Protein AF-K3VWW4-F1 (afdb_monomer_lite)

Sequence (123 aa):
MRMDSTAKCSVEESLPKSCSGKNPFRTSFVSERLKIEICVEGSYDTVPWTKSRDKQEHSERMWLAWTYDDSENVEDEESVGGSVRKPNGRDNYVLKCERESRRGWFELPSNVNGFNAGPLLDK

pLDDT: mean 79.85, std 17.04, range [35.44, 96.88]

Structure (mmCIF, N/CA/C/O backbone):
data_AF-K3VWW4-F1
#
_entry.id   AF-K3VWW4-F1
#
loop_
_atom_site.group_PDB
_atom_site.id
_atom_site.type_symbol
_atom_site.label_atom_id
_atom_site.label_alt_id
_atom_site.label_comp_id
_atom_site.label_asym_id
_atom_site.label_entity_id
_atom_site.label_seq_id
_atom_site.pdbx_PDB_ins_code
_atom_site.Cartn_x
_atom_site.Cartn_y
_atom_site.Cartn_z
_atom_site.occupancy
_atom_site.B_iso_or_equiv
_atom_site.auth_seq_id
_atom_site.auth_comp_id
_atom_site.auth_asym_id
_atom_site.auth_atom_id
_atom_site.pdbx_PDB_model_num
ATOM 1 N N . MET A 1 1 ? -19.858 7.439 11.206 1.00 69.81 1 MET A N 1
ATOM 2 C CA . MET A 1 1 ? -18.546 6.772 11.116 1.00 69.81 1 MET A CA 1
ATOM 3 C C . MET A 1 1 ? -17.646 7.702 10.332 1.00 69.81 1 MET A C 1
ATOM 5 O O . MET A 1 1 ? -18.062 8.165 9.279 1.00 69.81 1 MET A O 1
ATOM 9 N N . ARG A 1 2 ? -16.497 8.063 10.894 1.00 76.50 2 ARG A N 1
ATOM 10 C CA . ARG A 1 2 ? -15.511 8.940 10.266 1.00 76.50 2 ARG A CA 1
ATOM 11 C C . ARG A 1 2 ? -14.371 8.092 9.709 1.00 76.50 2 ARG A C 1
ATOM 13 O O . ARG A 1 2 ? -14.068 7.033 10.265 1.00 76.50 2 ARG A O 1
ATOM 20 N N . MET A 1 3 ? -13.772 8.573 8.628 1.00 82.19 3 MET A N 1
ATOM 21 C CA . MET A 1 3 ? -12.639 7.950 7.961 1.00 82.19 3 MET A CA 1
ATOM 22 C C . MET A 1 3 ? -11.560 9.004 7.745 1.00 82.19 3 MET A C 1
ATOM 24 O O . MET A 1 3 ? -11.867 10.128 7.359 1.00 82.19 3 MET A O 1
ATOM 28 N N . ASP A 1 4 ? -10.322 8.632 8.025 1.00 85.69 4 ASP A N 1
ATOM 29 C CA . ASP A 1 4 ? -9.134 9.444 7.800 1.00 85.69 4 ASP A CA 1
ATOM 30 C C . ASP A 1 4 ? -8.060 8.539 7.202 1.00 85.69 4 ASP A C 1
ATOM 32 O O . ASP A 1 4 ? -7.986 7.360 7.550 1.00 85.69 4 ASP A O 1
ATOM 36 N N . SER A 1 5 ? -7.286 9.044 6.254 1.00 85.69 5 SER A N 1
ATOM 37 C CA . SER A 1 5 ? -6.304 8.246 5.534 1.00 85.69 5 SER A CA 1
ATOM 38 C C . SER A 1 5 ? -5.124 9.113 5.150 1.00 85.69 5 SER A C 1
ATOM 40 O O . SER A 1 5 ? -5.291 10.152 4.517 1.00 85.69 5 SER A O 1
ATOM 42 N N . THR A 1 6 ? -3.927 8.630 5.449 1.00 90.44 6 THR A N 1
ATOM 43 C CA . THR A 1 6 ? -2.677 9.258 5.022 1.00 90.44 6 THR A CA 1
ATOM 44 C C . THR A 1 6 ? -1.859 8.262 4.220 1.00 90.44 6 THR A C 1
ATOM 46 O O . THR A 1 6 ? -1.901 7.062 4.485 1.00 90.44 6 THR A O 1
ATOM 49 N N . ALA A 1 7 ? -1.151 8.751 3.206 1.00 91.56 7 ALA A N 1
ATOM 50 C CA . ALA A 1 7 ? -0.239 7.953 2.404 1.00 91.56 7 ALA A CA 1
ATOM 51 C C . ALA A 1 7 ? 1.109 8.666 2.320 1.00 91.56 7 ALA A C 1
ATOM 53 O O . ALA A 1 7 ? 1.167 9.888 2.162 1.00 91.56 7 ALA A O 1
ATOM 54 N N . LYS A 1 8 ? 2.188 7.899 2.432 1.00 94.62 8 LYS A N 1
ATOM 55 C CA . LYS A 1 8 ? 3.564 8.359 2.250 1.00 94.62 8 LYS A CA 1
ATOM 56 C C . LYS A 1 8 ? 4.200 7.492 1.184 1.00 94.62 8 LYS A C 1
ATOM 58 O O . LYS A 1 8 ? 4.122 6.271 1.277 1.00 94.62 8 LYS A O 1
ATOM 63 N N . CYS A 1 9 ? 4.818 8.119 0.193 1.00 93.62 9 CYS A N 1
ATOM 64 C CA . CYS A 1 9 ? 5.498 7.409 -0.876 1.00 93.62 9 CYS A CA 1
ATOM 65 C C . CYS A 1 9 ? 6.966 7.823 -0.951 1.00 93.62 9 CYS A C 1
ATOM 67 O O . CYS A 1 9 ? 7.295 8.995 -0.759 1.00 93.62 9 CYS A O 1
ATOM 69 N N . SER A 1 10 ? 7.830 6.861 -1.250 1.00 92.69 10 SER A N 1
ATOM 70 C CA . SER A 1 10 ? 9.263 7.042 -1.457 1.00 92.69 10 SER A CA 1
ATOM 71 C C . SER A 1 10 ? 9.721 6.238 -2.666 1.00 92.69 10 SER A C 1
ATOM 73 O O . SER A 1 10 ? 9.133 5.210 -3.007 1.00 92.69 10 SER A O 1
ATOM 75 N N . VAL A 1 11 ? 10.771 6.717 -3.325 1.00 92.00 11 VAL A N 1
ATOM 76 C CA . VAL A 1 11 ? 11.452 5.942 -4.364 1.00 92.00 11 VAL A CA 1
ATOM 77 C C . VAL A 1 11 ? 12.327 4.893 -3.677 1.00 92.00 11 VAL A C 1
ATOM 79 O O . VAL A 1 11 ? 13.000 5.204 -2.697 1.00 92.00 11 VAL A O 1
ATOM 82 N N . GLU A 1 12 ? 12.285 3.664 -4.174 1.00 89.56 12 GLU A N 1
ATOM 83 C CA . GLU A 1 12 ? 13.076 2.522 -3.710 1.00 89.56 12 GLU A CA 1
ATOM 84 C C . GLU A 1 12 ? 13.958 1.998 -4.846 1.00 89.56 12 GLU A C 1
ATOM 86 O O . GLU A 1 12 ? 13.668 2.201 -6.027 1.00 89.56 12 GLU A O 1
ATOM 91 N N . GLU A 1 13 ? 15.018 1.275 -4.490 1.00 87.44 13 GLU A N 1
ATOM 92 C CA . GLU A 1 13 ? 15.957 0.716 -5.470 1.00 87.44 13 GLU A CA 1
ATOM 93 C C . GLU A 1 13 ? 15.362 -0.451 -6.266 1.00 87.44 13 GLU A C 1
ATOM 95 O O . GLU A 1 13 ? 15.735 -0.679 -7.415 1.00 87.44 13 GLU A O 1
ATOM 100 N N . SER A 1 14 ? 14.464 -1.236 -5.662 1.00 89.69 14 SER A N 1
ATOM 101 C CA . SER A 1 14 ? 13.960 -2.456 -6.295 1.00 89.69 14 SER A CA 1
ATOM 102 C C . SER A 1 14 ? 12.577 -2.881 -5.811 1.00 89.69 14 SER A C 1
ATOM 104 O O . SER A 1 14 ? 12.143 -2.581 -4.698 1.00 89.69 14 SER A O 1
ATOM 106 N N . LEU A 1 15 ? 11.879 -3.614 -6.682 1.00 92.12 15 LEU A N 1
ATOM 107 C CA . LEU A 1 15 ? 10.609 -4.251 -6.366 1.00 92.12 15 LEU A CA 1
ATOM 108 C C . LEU A 1 15 ? 10.869 -5.501 -5.507 1.00 92.12 15 LEU A C 1
ATOM 110 O O . LEU A 1 15 ? 11.765 -6.289 -5.829 1.00 92.12 15 LEU A O 1
ATOM 114 N N . PRO A 1 16 ? 10.073 -5.759 -4.457 1.00 92.31 16 PRO A N 1
ATOM 115 C CA . PRO A 1 16 ? 10.213 -6.979 -3.678 1.00 92.31 16 PRO A CA 1
ATOM 116 C C . PRO A 1 16 ? 9.976 -8.236 -4.535 1.00 92.31 16 PRO A C 1
ATOM 118 O O . PRO A 1 16 ? 9.008 -8.353 -5.300 1.00 92.31 16 PRO A O 1
ATOM 121 N N . LYS A 1 17 ? 10.858 -9.232 -4.356 1.00 90.44 17 LYS A N 1
ATOM 122 C CA . LYS A 1 17 ? 10.795 -10.527 -5.062 1.00 90.44 17 LYS A CA 1
ATOM 123 C C . LYS A 1 17 ? 9.451 -11.234 -4.864 1.00 90.44 17 LYS A C 1
ATOM 125 O O . LYS A 1 17 ? 8.939 -11.848 -5.792 1.00 90.44 17 LYS A O 1
ATOM 130 N N . SER A 1 18 ? 8.860 -11.087 -3.682 1.00 90.56 18 SER A N 1
ATOM 131 C CA . SER A 1 18 ? 7.555 -11.623 -3.296 1.00 90.56 18 SER A CA 1
ATOM 132 C C . SER A 1 18 ? 6.786 -10.586 -2.484 1.00 90.56 18 SER A C 1
ATOM 134 O O . SER A 1 18 ? 7.388 -9.873 -1.687 1.00 90.56 18 SER A O 1
ATOM 136 N N . CYS A 1 19 ? 5.468 -10.530 -2.657 1.00 92.44 19 CYS A N 1
ATOM 137 C CA . CYS A 1 19 ? 4.601 -9.668 -1.858 1.00 92.44 19 CYS A CA 1
ATOM 138 C C . CYS A 1 19 ? 4.196 -10.414 -0.585 1.00 92.44 19 CYS A C 1
ATOM 140 O O . CYS A 1 19 ? 3.708 -11.539 -0.674 1.00 92.44 19 CYS A O 1
ATOM 142 N N . SER A 1 20 ? 4.408 -9.823 0.586 1.00 93.31 20 SER A N 1
ATOM 143 C CA . SER A 1 20 ? 4.037 -10.442 1.863 1.00 93.31 20 SER A CA 1
ATOM 144 C C . SER A 1 20 ? 2.515 -10.515 2.039 1.00 93.31 20 SER A C 1
ATOM 146 O O . SER A 1 20 ? 1.787 -9.621 1.615 1.00 93.31 20 SER A O 1
ATOM 148 N N . GLY A 1 21 ? 2.017 -11.542 2.727 1.00 92.12 21 GLY A N 1
ATOM 149 C CA . GLY A 1 21 ? 0.597 -11.681 3.066 1.00 92.12 21 GLY A CA 1
ATOM 150 C C . GLY A 1 21 ? 0.014 -13.037 2.681 1.00 92.12 21 GLY A C 1
ATOM 151 O O . GLY A 1 21 ? 0.698 -13.874 2.098 1.00 92.12 21 GLY A O 1
ATOM 152 N N . LYS A 1 22 ? -1.251 -13.266 3.052 1.00 93.50 22 LYS A N 1
ATOM 153 C CA . LYS A 1 22 ? -1.950 -14.532 2.783 1.00 93.50 22 LYS A CA 1
ATOM 154 C C . LYS A 1 22 ? -2.332 -14.655 1.307 1.00 93.50 22 LYS A C 1
ATOM 156 O O . LYS A 1 22 ? -2.035 -15.672 0.696 1.00 93.50 22 LYS A O 1
ATOM 161 N N . ASN A 1 23 ? -2.963 -13.613 0.762 1.00 94.00 23 ASN A N 1
ATOM 162 C CA . ASN A 1 23 ? -3.367 -13.509 -0.641 1.00 94.00 23 ASN A CA 1
ATOM 163 C C . ASN A 1 23 ? -2.959 -12.128 -1.177 1.00 94.00 23 ASN A C 1
ATOM 165 O O . ASN A 1 23 ? -3.818 -11.272 -1.400 1.00 94.00 23 ASN A O 1
ATOM 169 N N . PRO A 1 24 ? -1.656 -11.851 -1.315 1.00 95.19 24 PRO A N 1
ATOM 170 C CA . PRO A 1 24 ? -1.202 -10.546 -1.772 1.00 95.19 24 PRO A CA 1
ATOM 171 C C . PRO A 1 24 ? -1.698 -10.266 -3.194 1.00 95.19 24 PRO A C 1
ATOM 173 O O . PRO A 1 24 ? -1.846 -11.183 -4.007 1.00 95.19 24 PRO A O 1
ATOM 176 N N . PHE A 1 25 ? -1.927 -8.995 -3.521 1.00 94.44 25 PHE A N 1
ATOM 177 C CA . PHE A 1 25 ? -2.272 -8.606 -4.886 1.00 94.44 25 PHE A CA 1
ATOM 178 C C . PHE A 1 25 ? -0.992 -8.315 -5.667 1.00 94.44 25 PHE A C 1
ATOM 180 O O . PHE A 1 25 ? -0.270 -7.362 -5.374 1.00 94.44 25 PHE A O 1
ATOM 187 N N . ARG A 1 26 ? -0.705 -9.147 -6.668 1.00 95.25 26 ARG A N 1
ATOM 188 C CA . ARG A 1 26 ? 0.431 -8.977 -7.575 1.00 95.25 26 ARG A CA 1
ATOM 189 C C . ARG A 1 26 ? -0.066 -9.055 -9.008 1.00 95.25 26 ARG A C 1
ATOM 191 O O . ARG A 1 26 ? -0.707 -10.031 -9.381 1.00 95.25 26 ARG A O 1
ATOM 198 N N . THR A 1 27 ? 0.235 -8.036 -9.799 1.00 95.44 27 THR A N 1
ATOM 199 C CA . THR A 1 27 ? -0.136 -7.987 -11.216 1.00 95.44 27 THR A CA 1
ATOM 200 C C . THR A 1 27 ? 0.912 -7.220 -12.002 1.00 95.44 27 THR A C 1
ATOM 202 O O . THR A 1 27 ? 1.693 -6.456 -11.433 1.00 95.44 27 THR A O 1
ATOM 205 N N . SER A 1 28 ? 0.915 -7.399 -13.314 1.00 94.75 28 SER A N 1
ATOM 206 C CA . SER A 1 28 ? 1.688 -6.571 -14.224 1.00 94.75 28 SER A CA 1
ATOM 207 C C . SER A 1 28 ? 0.831 -6.123 -15.397 1.00 94.75 28 SER A C 1
ATOM 209 O O . SER A 1 28 ? -0.099 -6.812 -15.816 1.00 94.75 28 SER A O 1
ATOM 211 N N . PHE A 1 29 ? 1.155 -4.947 -15.911 1.00 92.88 29 PHE A N 1
ATOM 212 C CA . PHE A 1 29 ? 0.602 -4.404 -17.139 1.00 92.88 29 PHE A CA 1
ATOM 213 C C . PHE A 1 29 ? 1.765 -4.156 -18.084 1.00 92.88 29 PHE A C 1
ATOM 215 O O . PHE A 1 29 ? 2.776 -3.583 -17.680 1.00 92.88 29 PHE A O 1
ATOM 222 N N . VAL A 1 30 ? 1.632 -4.610 -19.323 1.00 90.69 30 VAL A N 1
ATOM 223 C CA . VAL A 1 30 ? 2.638 -4.400 -20.361 1.00 90.69 30 VAL A CA 1
ATOM 224 C C . VAL A 1 30 ? 1.955 -3.702 -21.525 1.00 90.69 30 VAL A C 1
ATOM 226 O O . VAL A 1 30 ? 0.940 -4.173 -22.032 1.00 90.69 30 VAL A O 1
ATOM 229 N N . SER A 1 31 ? 2.510 -2.560 -21.895 1.00 85.50 31 SER A N 1
ATOM 230 C CA . SER A 1 31 ? 2.253 -1.809 -23.118 1.00 85.50 31 SER A CA 1
ATOM 231 C C . SER A 1 31 ? 3.520 -1.849 -23.979 1.00 85.50 31 SER A C 1
ATOM 233 O O . SER A 1 31 ? 4.567 -2.284 -23.502 1.00 85.50 31 SER A O 1
ATOM 235 N N . GLU A 1 32 ? 3.443 -1.371 -25.220 1.00 83.31 32 GLU A N 1
ATOM 236 C CA . GLU A 1 32 ? 4.531 -1.399 -26.210 1.00 83.31 32 GLU A CA 1
ATOM 237 C C . GLU A 1 32 ? 5.877 -0.893 -25.668 1.00 83.31 32 GLU A C 1
ATOM 239 O O . GLU A 1 32 ? 6.910 -1.452 -26.010 1.00 83.31 32 GLU A O 1
ATOM 244 N N . ARG A 1 33 ? 5.873 0.121 -24.789 1.00 82.06 33 ARG A N 1
ATOM 245 C CA . ARG A 1 33 ? 7.098 0.724 -24.221 1.00 82.06 33 ARG A CA 1
ATOM 246 C C . ARG A 1 33 ? 7.129 0.810 -22.707 1.00 82.06 33 ARG A C 1
ATOM 248 O O . ARG A 1 33 ? 8.033 1.415 -22.141 1.00 82.06 33 ARG A O 1
ATOM 255 N N . LEU A 1 34 ? 6.110 0.281 -22.041 1.00 84.25 34 LEU A N 1
ATOM 256 C CA . LEU A 1 34 ? 5.940 0.463 -20.608 1.00 84.25 34 LEU A CA 1
ATOM 257 C C . LEU A 1 34 ? 5.479 -0.832 -19.966 1.00 84.25 34 LEU A C 1
ATOM 259 O O . LEU A 1 34 ? 4.376 -1.317 -20.220 1.00 84.25 34 LEU A O 1
ATOM 263 N N . LYS A 1 35 ? 6.299 -1.336 -19.056 1.00 91.31 35 LYS A N 1
ATOM 264 C CA . LYS A 1 35 ? 5.929 -2.377 -18.113 1.00 91.31 35 LYS A CA 1
ATOM 265 C C . LYS A 1 35 ? 5.715 -1.745 -16.744 1.00 91.31 35 LYS A C 1
ATOM 267 O O . LYS A 1 35 ? 6.596 -1.074 -16.215 1.00 91.31 35 LYS A O 1
ATOM 272 N N . ILE A 1 36 ? 4.543 -1.984 -16.166 1.00 92.69 36 ILE A N 1
ATOM 273 C CA . ILE A 1 36 ? 4.234 -1.647 -14.779 1.00 92.69 36 ILE A CA 1
ATOM 274 C C . ILE A 1 36 ? 4.077 -2.947 -14.006 1.00 92.69 36 ILE A C 1
ATOM 276 O O . ILE A 1 36 ? 3.265 -3.796 -14.372 1.00 92.69 36 ILE A O 1
ATOM 280 N N . GLU A 1 37 ? 4.815 -3.096 -12.915 1.00 95.69 37 GLU A N 1
ATOM 281 C CA . GLU A 1 37 ? 4.641 -4.197 -11.971 1.00 95.69 37 GLU A CA 1
ATOM 282 C C . GLU A 1 37 ? 4.095 -3.665 -10.654 1.00 95.69 37 GLU A C 1
ATOM 284 O O . GLU A 1 37 ? 4.606 -2.695 -10.097 1.00 95.69 37 GLU A O 1
ATOM 289 N N . ILE A 1 38 ? 3.045 -4.309 -10.155 1.00 95.69 38 ILE A N 1
ATOM 290 C CA . ILE A 1 38 ? 2.352 -3.919 -8.933 1.00 95.69 38 ILE A CA 1
ATOM 291 C C . ILE A 1 38 ? 2.495 -5.039 -7.913 1.00 95.69 38 ILE A C 1
ATOM 293 O O . ILE A 1 38 ? 2.246 -6.210 -8.212 1.00 95.69 38 ILE A O 1
ATOM 297 N N . CYS A 1 39 ? 2.855 -4.663 -6.693 1.00 96.25 39 CYS A N 1
ATOM 298 C CA . CYS A 1 39 ? 2.922 -5.553 -5.548 1.00 96.25 39 CYS A CA 1
ATOM 299 C C . CYS A 1 39 ? 2.227 -4.897 -4.358 1.00 96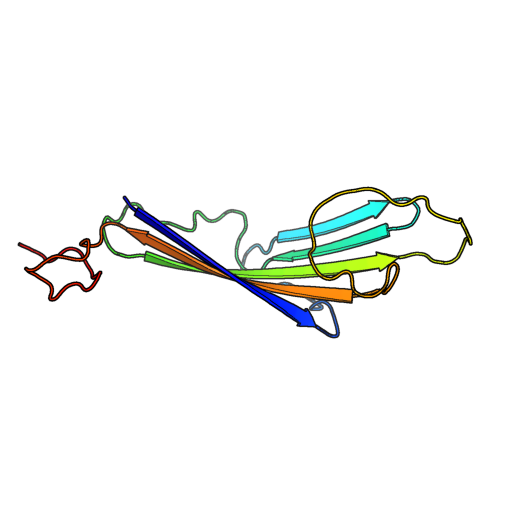.25 39 CYS A C 1
ATOM 301 O O . CYS A 1 39 ? 2.663 -3.845 -3.907 1.00 96.25 39 CYS A O 1
ATOM 303 N N . VAL A 1 40 ? 1.164 -5.502 -3.840 1.00 95.62 40 VAL A N 1
ATOM 304 C CA . VAL A 1 40 ? 0.443 -5.023 -2.655 1.00 95.62 40 VAL A CA 1
ATOM 305 C C . VAL A 1 40 ? 0.452 -6.123 -1.608 1.00 95.62 40 VAL A C 1
ATOM 307 O O . VAL A 1 40 ? 0.053 -7.262 -1.874 1.00 95.62 40 VAL A O 1
ATOM 310 N N . GLU A 1 41 ? 0.939 -5.780 -0.422 1.00 95.50 41 GLU A N 1
ATOM 311 C CA . GLU A 1 41 ? 0.962 -6.690 0.717 1.00 95.50 41 GLU A CA 1
ATOM 312 C C . GLU A 1 41 ? -0.444 -6.938 1.276 1.00 95.50 41 GLU A C 1
ATOM 314 O O . GLU A 1 41 ? -1.341 -6.105 1.161 1.00 95.50 41 GLU A O 1
ATOM 319 N N . GLY A 1 42 ? -0.625 -8.088 1.924 1.00 92.31 42 GLY A N 1
ATOM 320 C CA . GLY A 1 42 ? -1.851 -8.429 2.640 1.00 92.31 42 GLY A CA 1
ATOM 321 C C . GLY A 1 42 ? -2.685 -9.499 1.944 1.00 92.31 42 GLY A C 1
ATOM 322 O O . GLY A 1 42 ? -2.177 -10.551 1.554 1.00 92.31 42 GLY A O 1
ATOM 323 N N . SER A 1 43 ? -3.997 -9.287 1.902 1.00 92.19 43 SER A N 1
ATOM 324 C CA . SER A 1 43 ? -4.955 -10.275 1.409 1.00 92.19 43 SER A CA 1
ATOM 325 C C . SER A 1 43 ? -6.080 -9.565 0.658 1.00 92.19 43 SER A C 1
ATOM 327 O O . SER A 1 43 ? -6.933 -8.940 1.289 1.00 92.19 43 SER A O 1
ATOM 329 N N . TYR A 1 44 ? -6.083 -9.639 -0.676 1.00 88.44 44 TYR A N 1
ATOM 330 C CA . TYR A 1 44 ? -7.044 -8.912 -1.526 1.00 88.44 44 TYR A CA 1
ATOM 331 C C . TYR A 1 44 ? -8.500 -9.368 -1.345 1.00 88.44 44 TYR A C 1
ATOM 333 O O . TYR A 1 44 ? -9.427 -8.676 -1.754 1.00 88.44 44 TYR A O 1
ATOM 341 N N . ASP A 1 45 ? -8.705 -10.540 -0.748 1.00 92.19 45 ASP A N 1
ATOM 342 C CA . ASP A 1 45 ? -10.001 -11.157 -0.468 1.00 92.19 45 ASP A CA 1
ATOM 343 C C . ASP A 1 45 ? -10.503 -10.885 0.960 1.00 92.19 45 ASP A C 1
ATOM 345 O O . ASP A 1 45 ? -11.577 -11.353 1.344 1.00 92.19 45 ASP A O 1
ATOM 349 N N . THR A 1 46 ? -9.745 -10.136 1.765 1.00 88.56 46 THR A N 1
ATOM 350 C CA . THR A 1 46 ? -10.143 -9.804 3.136 1.00 88.56 46 THR A CA 1
ATOM 351 C C . THR A 1 46 ? -10.840 -8.458 3.207 1.00 88.56 46 THR A C 1
ATOM 353 O O . THR A 1 46 ? -10.459 -7.495 2.549 1.00 88.56 46 THR A O 1
ATOM 356 N N . VAL A 1 47 ? -11.871 -8.377 4.048 1.00 87.75 47 VAL A N 1
ATOM 357 C CA . VAL A 1 47 ? -12.490 -7.098 4.392 1.00 87.75 47 VAL A CA 1
ATOM 358 C C . VAL A 1 47 ? -11.624 -6.444 5.475 1.00 87.75 47 VAL A C 1
ATOM 360 O O . VAL A 1 47 ? -11.565 -6.983 6.581 1.00 87.75 47 VAL A O 1
ATOM 363 N N . PRO A 1 48 ? -10.981 -5.289 5.213 1.00 83.94 48 PRO A N 1
ATOM 364 C CA . PRO A 1 48 ? -10.020 -4.692 6.148 1.00 83.94 48 PRO A CA 1
ATOM 365 C C . PRO A 1 48 ? -10.670 -4.129 7.421 1.00 83.94 48 PRO A C 1
ATOM 367 O O . PRO A 1 48 ? -9.983 -3.811 8.386 1.00 83.94 48 PRO A O 1
ATOM 370 N N . TRP A 1 49 ? -12.002 -4.009 7.442 1.00 86.12 49 TRP A N 1
ATOM 371 C CA . TRP A 1 49 ? -12.758 -3.405 8.534 1.00 86.12 49 TRP A CA 1
ATOM 372 C C . TRP A 1 49 ? -13.773 -4.372 9.131 1.00 86.12 49 TRP A C 1
ATOM 374 O O . TRP A 1 49 ? -14.600 -4.950 8.424 1.00 86.12 49 TRP A O 1
ATOM 384 N N . THR A 1 50 ? -13.811 -4.442 10.455 1.00 85.56 50 THR A N 1
ATOM 385 C CA . THR A 1 50 ? -14.895 -5.111 11.179 1.00 85.56 50 THR A CA 1
ATOM 386 C C . THR A 1 50 ? -16.100 -4.177 11.344 1.00 85.56 50 THR A C 1
ATOM 388 O O . THR A 1 50 ? -16.011 -2.956 11.164 1.00 85.56 50 THR A O 1
ATOM 391 N N . LYS A 1 51 ? -17.253 -4.735 11.738 1.00 81.00 51 LYS A N 1
ATOM 392 C CA . LYS A 1 51 ? -18.475 -3.963 12.036 1.00 81.00 51 LYS A CA 1
ATOM 393 C C . LYS A 1 51 ? -18.414 -3.185 13.367 1.00 81.00 51 LYS A C 1
ATOM 395 O O . LYS A 1 51 ? -19.441 -2.657 13.787 1.00 81.00 51 LYS A O 1
ATOM 400 N N . SER A 1 52 ? -17.252 -3.095 14.023 1.00 78.81 52 SER A N 1
ATOM 401 C CA . SER A 1 52 ? -17.114 -2.358 15.283 1.00 78.81 52 SER A CA 1
ATOM 402 C C . SER A 1 52 ? -17.342 -0.847 15.110 1.00 78.81 52 SER A C 1
ATOM 404 O O . SER A 1 52 ? -17.071 -0.258 14.056 1.00 78.81 52 SER A O 1
ATOM 406 N N . ARG A 1 53 ? -17.859 -0.225 16.176 1.00 75.12 53 ARG A N 1
ATOM 407 C CA . ARG A 1 53 ? -17.959 1.232 16.330 1.00 75.12 53 ARG A CA 1
ATOM 408 C C . ARG A 1 53 ? -16.636 1.857 16.777 1.00 75.12 53 ARG A C 1
ATOM 410 O O . ARG A 1 53 ? -16.459 3.060 16.566 1.00 75.12 53 ARG A O 1
ATOM 417 N N . ASP A 1 54 ? -15.745 1.054 17.346 1.00 78.38 54 ASP A N 1
ATOM 418 C CA . ASP A 1 54 ? -14.471 1.498 17.895 1.00 78.38 54 ASP A CA 1
ATOM 419 C C . ASP A 1 54 ? -13.531 1.996 16.802 1.00 78.38 54 ASP A C 1
ATOM 421 O O . ASP A 1 54 ? -13.697 1.713 15.607 1.00 78.38 54 ASP A O 1
ATOM 425 N N . LYS A 1 55 ? -12.519 2.750 17.235 1.00 82.62 55 LYS A N 1
ATOM 426 C CA . LYS A 1 55 ? -11.405 3.158 16.384 1.00 82.62 55 LYS A CA 1
ATOM 427 C C . LYS A 1 55 ? -10.678 1.906 15.882 1.00 82.62 55 LYS A C 1
ATOM 429 O O . LYS A 1 55 ? -10.162 1.121 16.667 1.00 82.62 55 LYS A O 1
ATOM 434 N N . GLN A 1 56 ? -10.604 1.771 14.568 1.00 86.62 56 GLN A N 1
ATOM 435 C CA . GLN A 1 56 ? -9.837 0.758 13.858 1.00 86.62 56 GLN A CA 1
ATOM 436 C C . GLN A 1 56 ? -8.763 1.466 13.037 1.00 86.62 56 GLN A C 1
ATOM 438 O O . GLN A 1 56 ? -9.056 2.446 12.344 1.00 86.62 56 GLN A O 1
ATOM 443 N N . GLU A 1 57 ? -7.536 0.971 13.119 1.00 90.12 57 GLU A N 1
ATOM 444 C CA . GLU A 1 57 ? -6.415 1.404 12.288 1.00 90.12 57 GLU A CA 1
ATOM 445 C C . GLU A 1 57 ? -6.012 0.258 11.371 1.00 90.12 57 GLU A C 1
ATOM 447 O O . GLU A 1 57 ? -5.999 -0.906 11.773 1.00 90.12 57 GLU A O 1
ATOM 452 N N . HIS A 1 58 ? -5.741 0.596 10.119 1.00 91.31 58 HIS A N 1
ATOM 453 C CA . HIS A 1 58 ? -5.371 -0.352 9.089 1.00 91.31 58 HIS A CA 1
ATOM 454 C C . HIS A 1 58 ? -4.218 0.217 8.276 1.00 91.31 58 HIS A C 1
ATOM 456 O O . HIS A 1 58 ? -4.292 1.357 7.811 1.00 91.31 58 HIS A O 1
ATOM 462 N N . SER A 1 59 ? -3.178 -0.590 8.099 1.00 92.62 59 SER A N 1
ATOM 463 C CA . SER A 1 59 ? -1.990 -0.215 7.344 1.00 92.62 59 SER A CA 1
ATOM 464 C C . SER A 1 59 ? -1.887 -1.062 6.085 1.00 92.62 59 SER A C 1
ATOM 466 O O . SER A 1 59 ? -2.016 -2.283 6.141 1.00 92.62 59 SER A O 1
ATOM 468 N N . GLU A 1 60 ? -1.625 -0.406 4.963 1.00 93.25 60 GLU A N 1
ATOM 469 C CA . GLU A 1 60 ? -1.447 -1.039 3.659 1.00 93.25 60 GLU A CA 1
ATOM 470 C C . GLU A 1 60 ? -0.094 -0.621 3.088 1.00 93.25 60 GLU A C 1
ATOM 472 O O . GLU A 1 60 ? 0.344 0.522 3.261 1.00 93.25 60 GLU A O 1
ATOM 477 N N . ARG A 1 61 ? 0.567 -1.541 2.387 1.00 95.94 61 ARG A N 1
ATOM 478 C CA . ARG A 1 61 ? 1.831 -1.266 1.710 1.00 95.94 61 ARG A CA 1
ATOM 479 C C . ARG A 1 61 ? 1.779 -1.758 0.278 1.00 95.94 61 ARG A C 1
ATOM 481 O O . ARG A 1 61 ? 1.361 -2.886 0.012 1.00 95.94 61 ARG A O 1
ATOM 488 N N . MET A 1 62 ? 2.232 -0.905 -0.629 1.00 95.69 62 MET A N 1
ATOM 489 C CA . MET A 1 62 ? 2.296 -1.205 -2.049 1.00 95.69 62 MET A CA 1
ATOM 490 C C . MET A 1 62 ? 3.611 -0.750 -2.668 1.00 95.69 62 MET A C 1
ATOM 492 O O . MET A 1 62 ? 4.213 0.231 -2.235 1.00 95.69 62 MET A O 1
ATOM 496 N N . TRP A 1 63 ? 4.002 -1.443 -3.727 1.00 96.88 63 TRP A N 1
ATOM 497 C CA . TRP A 1 63 ? 5.064 -1.058 -4.632 1.00 96.88 63 TRP A CA 1
ATOM 498 C C . TRP A 1 63 ? 4.535 -1.023 -6.056 1.00 96.88 63 TRP A C 1
ATOM 500 O O . TRP A 1 63 ? 3.725 -1.863 -6.461 1.00 96.88 63 TRP A O 1
ATOM 510 N N . LEU A 1 64 ? 5.047 -0.063 -6.806 1.00 95.19 64 LEU A N 1
ATOM 511 C CA . LEU A 1 64 ? 4.844 0.097 -8.233 1.00 95.19 64 LEU A CA 1
ATOM 512 C C . LEU A 1 64 ? 6.227 0.201 -8.865 1.00 95.19 64 LEU A C 1
ATOM 514 O O . LEU A 1 64 ? 7.011 1.045 -8.449 1.00 95.19 64 LEU A O 1
ATOM 518 N N . ALA A 1 65 ? 6.545 -0.654 -9.826 1.00 93.75 65 ALA A N 1
ATOM 519 C CA . ALA A 1 65 ? 7.770 -0.550 -10.605 1.00 93.75 65 ALA A CA 1
ATOM 520 C C . ALA A 1 65 ? 7.422 -0.183 -12.042 1.00 93.75 65 ALA A C 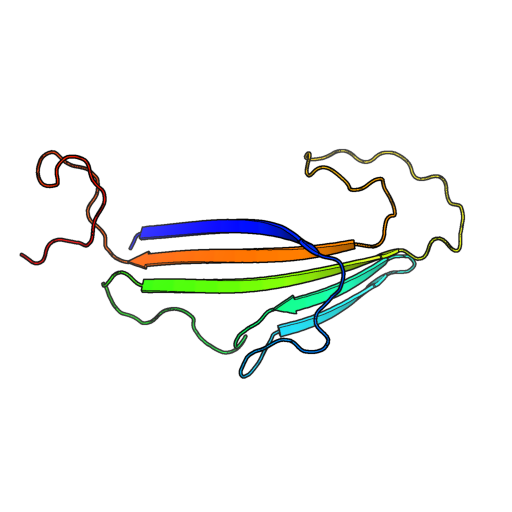1
ATOM 522 O O . ALA A 1 65 ? 6.600 -0.858 -12.659 1.00 93.75 65 ALA A O 1
ATOM 523 N N . TRP A 1 66 ? 8.051 0.869 -12.555 1.00 90.88 66 TRP A N 1
ATOM 524 C CA . TRP A 1 66 ? 7.968 1.278 -13.950 1.00 90.88 66 TRP A CA 1
ATOM 525 C C . TRP A 1 66 ? 9.248 0.855 -14.649 1.00 90.88 66 TRP A C 1
ATOM 527 O O . TRP A 1 66 ? 10.353 1.130 -14.177 1.00 90.88 66 TRP A O 1
ATOM 537 N N . TH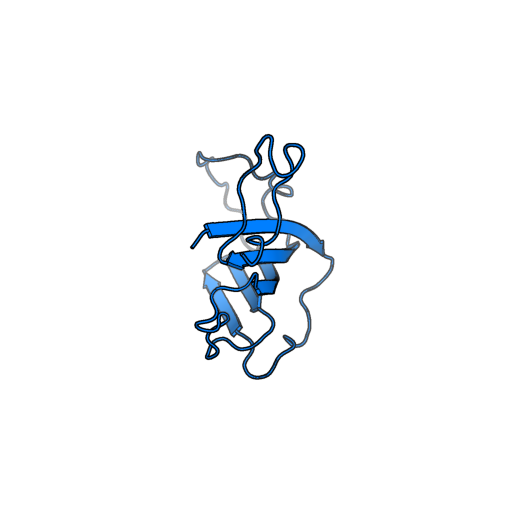R A 1 67 ? 9.089 0.174 -15.773 1.00 89.06 67 THR A N 1
ATOM 538 C CA . THR A 1 67 ? 10.179 -0.154 -16.681 1.00 89.06 67 THR A CA 1
ATOM 539 C C . THR A 1 67 ? 9.812 0.345 -18.068 1.00 89.06 67 THR A C 1
ATOM 541 O O . THR A 1 67 ? 8.831 -0.128 -18.646 1.00 89.06 67 THR A O 1
ATOM 544 N N . TYR A 1 68 ? 10.571 1.313 -18.569 1.00 83.50 68 TYR A N 1
ATOM 545 C CA . TYR A 1 68 ? 10.459 1.830 -19.924 1.00 83.50 68 TYR A CA 1
ATOM 546 C C . TYR A 1 68 ? 11.402 1.062 -20.853 1.00 83.50 68 TYR A C 1
ATOM 548 O O . TYR A 1 68 ? 12.519 0.709 -20.468 1.00 83.50 68 TYR A O 1
ATOM 556 N N . ASP A 1 69 ? 10.931 0.770 -22.062 1.00 74.38 69 ASP A N 1
ATOM 557 C CA . ASP A 1 69 ? 11.763 0.237 -23.139 1.00 74.38 69 ASP A CA 1
ATOM 558 C C . ASP A 1 69 ? 12.199 1.397 -24.044 1.00 74.38 69 ASP A C 1
ATOM 560 O O . ASP A 1 69 ? 11.442 1.855 -24.900 1.00 74.38 69 ASP A O 1
ATOM 564 N N . ASP A 1 70 ? 13.416 1.894 -23.813 1.00 64.38 70 ASP A N 1
ATOM 565 C CA . ASP A 1 70 ? 14.022 3.001 -24.568 1.00 64.38 70 ASP A CA 1
ATOM 566 C C . ASP A 1 70 ? 14.673 2.544 -25.890 1.00 64.38 70 ASP A C 1
ATOM 568 O O . ASP A 1 70 ? 15.449 3.286 -26.496 1.00 64.38 70 ASP A O 1
ATOM 572 N N . SER A 1 71 ? 14.397 1.322 -26.363 1.00 60.03 71 SER A N 1
ATOM 573 C CA . SER A 1 71 ? 15.009 0.795 -27.593 1.00 60.03 71 SER A CA 1
ATOM 574 C C . SER A 1 71 ? 14.612 1.543 -28.875 1.00 60.03 71 SER A C 1
ATOM 576 O O . SER A 1 71 ? 15.296 1.398 -29.890 1.00 60.03 71 SER A O 1
ATOM 578 N N . GLU A 1 72 ? 13.594 2.411 -28.838 1.00 52.34 72 GLU A N 1
ATOM 579 C CA . GLU A 1 72 ? 13.224 3.283 -29.956 1.00 52.34 72 GLU A CA 1
ATOM 580 C C . GLU A 1 72 ? 13.194 4.769 -29.562 1.00 52.34 72 GLU A C 1
ATOM 582 O O . GLU A 1 72 ? 12.362 5.218 -28.773 1.00 52.34 72 GLU A O 1
ATOM 587 N N . ASN A 1 73 ? 14.073 5.562 -30.188 1.00 46.75 73 ASN A N 1
ATOM 588 C CA . ASN A 1 73 ? 14.033 7.024 -30.145 1.00 46.75 73 ASN A CA 1
ATOM 589 C C . ASN A 1 73 ? 12.763 7.534 -30.840 1.00 46.75 73 ASN A C 1
ATOM 591 O O . ASN A 1 73 ? 12.743 7.687 -32.061 1.00 46.75 73 ASN A O 1
ATOM 595 N N . VAL A 1 74 ? 11.719 7.836 -30.075 1.00 51.19 74 VAL A N 1
ATOM 596 C CA . VAL A 1 74 ? 10.612 8.672 -30.553 1.00 51.19 74 VAL A CA 1
ATOM 597 C C . VAL A 1 74 ? 10.561 9.930 -29.705 1.00 51.19 74 VAL A C 1
ATOM 599 O O . VAL A 1 74 ? 10.633 9.875 -28.479 1.00 51.19 74 VAL A O 1
ATOM 602 N N . GLU A 1 75 ? 10.530 11.071 -30.377 1.00 48.38 75 GLU A N 1
ATOM 603 C CA . GLU A 1 75 ? 10.363 12.393 -29.784 1.00 48.38 75 GLU A CA 1
ATOM 604 C C . GLU A 1 75 ? 8.912 12.507 -29.289 1.00 48.38 75 GLU A C 1
ATOM 606 O O . GLU A 1 75 ? 7.991 12.394 -30.093 1.00 48.38 75 GLU A O 1
ATOM 611 N N . ASP A 1 76 ? 8.688 12.672 -27.980 1.00 53.84 76 ASP A N 1
ATOM 612 C CA . ASP A 1 76 ? 7.327 12.742 -27.426 1.00 53.84 76 ASP A CA 1
ATOM 613 C C . ASP A 1 76 ? 6.911 14.190 -27.132 1.00 53.84 76 ASP A C 1
ATOM 615 O O . ASP A 1 76 ? 7.600 14.925 -26.417 1.00 53.84 76 ASP A O 1
ATOM 619 N N . GLU A 1 77 ? 5.742 14.565 -27.658 1.00 51.12 77 GLU A N 1
ATOM 620 C CA . GLU A 1 77 ? 5.042 15.821 -27.391 1.00 51.12 77 GLU A CA 1
ATOM 621 C C . GLU A 1 77 ? 4.548 15.914 -25.931 1.00 51.12 77 GLU A C 1
ATOM 623 O O . GLU A 1 77 ? 3.998 14.970 -25.354 1.00 51.12 77 GLU A O 1
ATOM 628 N N . GLU A 1 78 ? 4.725 17.094 -25.328 1.00 42.75 78 GLU A N 1
ATOM 629 C CA . GLU A 1 78 ? 4.282 17.426 -23.971 1.00 42.75 78 GLU A CA 1
ATOM 630 C C . GLU A 1 78 ? 2.767 17.243 -23.787 1.00 42.75 78 GLU A C 1
ATOM 632 O O . GLU A 1 78 ? 1.957 17.873 -24.463 1.00 42.75 78 GLU A O 1
ATOM 637 N N . SER A 1 79 ? 2.365 16.461 -22.779 1.00 42.03 79 SER A N 1
ATOM 638 C CA . SER A 1 79 ? 0.972 16.393 -22.317 1.00 42.03 79 SER A CA 1
ATOM 639 C C . SER A 1 79 ? 0.804 16.861 -20.864 1.00 42.03 79 SER A C 1
ATOM 641 O O . SER A 1 79 ? 1.583 16.547 -19.960 1.00 42.03 79 SER A O 1
ATOM 643 N N . VAL A 1 80 ? -0.249 17.667 -20.699 1.00 44.56 80 VAL A N 1
ATOM 644 C CA . VAL A 1 80 ? -0.603 18.565 -19.591 1.00 44.56 80 VAL A CA 1
ATOM 645 C C . VAL A 1 80 ? -1.261 17.818 -18.421 1.00 44.56 80 VAL A C 1
ATOM 647 O O . VAL A 1 80 ? -2.291 17.177 -18.609 1.00 44.56 80 VAL A O 1
ATOM 650 N N . GLY A 1 81 ? -0.742 17.982 -17.194 1.00 37.50 81 GLY A N 1
ATOM 651 C CA . GLY A 1 81 ? -1.492 17.689 -15.959 1.00 37.50 81 GLY A CA 1
ATOM 652 C C . GLY A 1 81 ? -0.663 17.276 -14.733 1.00 37.50 81 GLY A C 1
ATOM 653 O O . GLY A 1 81 ? -0.108 16.188 -14.704 1.00 37.50 81 GLY A O 1
ATOM 654 N N . GLY A 1 82 ? -0.668 18.120 -13.688 1.00 35.44 82 GLY A N 1
ATOM 655 C CA . GLY A 1 82 ? -0.462 17.748 -12.274 1.00 35.44 82 GLY A CA 1
ATOM 656 C C . GLY A 1 82 ? 0.949 17.327 -11.830 1.00 35.44 82 GLY A C 1
ATOM 657 O O . GLY A 1 82 ? 1.374 16.200 -12.046 1.00 35.44 82 GLY A O 1
ATOM 658 N N . SER A 1 83 ? 1.648 18.214 -11.111 1.00 40.44 83 SER A N 1
ATOM 659 C CA . SER A 1 83 ? 3.026 18.026 -10.628 1.00 40.44 83 SER A CA 1
ATOM 660 C C . SER A 1 83 ? 3.138 17.010 -9.478 1.00 40.44 83 SER A C 1
ATOM 662 O O . SER A 1 83 ? 3.150 17.367 -8.300 1.00 40.44 83 SER A O 1
ATOM 664 N N . VAL A 1 84 ? 3.270 15.729 -9.823 1.00 43.75 84 VAL A N 1
ATOM 665 C CA . VAL A 1 84 ? 4.199 14.837 -9.117 1.00 43.75 84 VAL A CA 1
ATOM 666 C C . VAL A 1 84 ? 5.533 15.023 -9.827 1.00 43.75 84 VAL A C 1
ATOM 668 O O . VAL A 1 84 ? 5.586 14.903 -11.049 1.00 43.75 84 VAL A O 1
ATOM 671 N N . ARG A 1 85 ? 6.588 15.385 -9.088 1.00 40.22 85 ARG A N 1
ATOM 672 C CA . ARG A 1 85 ? 7.955 15.539 -9.610 1.00 40.22 85 ARG A CA 1
ATOM 673 C C . ARG A 1 85 ? 8.289 14.283 -10.425 1.00 40.22 85 ARG A C 1
ATOM 675 O O . ARG A 1 85 ? 8.538 13.237 -9.833 1.00 40.22 85 ARG A O 1
ATOM 682 N N . LYS A 1 86 ? 8.221 14.370 -11.758 1.00 44.31 86 LYS A N 1
ATOM 683 C CA . LYS A 1 86 ? 8.656 13.289 -12.642 1.00 44.31 86 LYS A CA 1
ATOM 684 C C . LYS A 1 86 ? 10.142 13.074 -12.315 1.00 44.31 86 LYS A C 1
ATOM 686 O O . LYS A 1 86 ? 10.895 14.038 -12.482 1.00 44.31 86 LYS A O 1
ATOM 691 N N . PRO A 1 87 ? 10.594 11.904 -11.816 1.00 45.78 87 PRO A N 1
ATOM 692 C CA . PRO A 1 87 ? 11.980 11.526 -12.078 1.00 45.78 87 PRO A CA 1
ATOM 693 C C . PRO A 1 87 ? 12.150 11.662 -13.595 1.00 45.78 87 PRO A C 1
ATOM 695 O O . PRO A 1 87 ? 11.201 11.356 -14.323 1.00 45.78 87 PRO A O 1
ATOM 698 N N . ASN A 1 88 ? 13.237 12.306 -14.026 1.00 50.41 88 ASN A N 1
ATOM 699 C CA . ASN A 1 88 ? 13.439 12.779 -15.397 1.00 50.41 88 ASN A CA 1
ATOM 700 C C . ASN A 1 88 ? 12.832 11.796 -16.407 1.00 50.41 88 ASN A C 1
ATOM 702 O O . ASN A 1 88 ? 13.037 10.589 -16.296 1.00 50.41 88 ASN A O 1
ATOM 706 N N . GLY A 1 89 ? 11.971 12.307 -17.294 1.00 50.06 89 GLY A N 1
ATOM 707 C CA . GLY A 1 89 ? 11.109 11.469 -18.123 1.00 50.06 89 GLY A CA 1
ATOM 708 C C . GLY A 1 89 ? 11.894 10.319 -18.755 1.00 50.06 89 GLY A C 1
ATOM 709 O O . GLY A 1 89 ? 12.846 10.594 -19.474 1.00 50.06 89 GLY A O 1
ATOM 710 N N . ARG A 1 90 ? 11.447 9.081 -18.480 1.00 56.56 90 ARG A N 1
ATOM 711 C CA . ARG A 1 90 ? 11.963 7.767 -18.938 1.00 56.56 90 ARG A CA 1
ATOM 712 C C . ARG A 1 90 ? 12.854 6.969 -17.979 1.00 56.56 90 ARG A C 1
ATOM 714 O O . ARG A 1 90 ? 13.180 5.834 -18.298 1.00 56.56 90 ARG A O 1
ATOM 721 N N . ASP A 1 91 ? 13.146 7.440 -16.770 1.00 68.44 91 ASP A N 1
ATOM 722 C CA . ASP A 1 91 ? 13.906 6.595 -15.836 1.00 68.44 91 ASP A CA 1
ATOM 723 C C . ASP A 1 91 ? 13.072 5.410 -15.307 1.00 68.44 91 ASP A C 1
ATOM 725 O O . ASP A 1 91 ? 11.908 5.559 -14.930 1.00 68.44 91 ASP A O 1
ATOM 729 N N . ASN A 1 92 ? 13.679 4.222 -15.236 1.00 84.38 92 ASN A N 1
ATOM 730 C CA . ASN A 1 92 ? 13.123 3.077 -14.513 1.00 84.38 92 ASN A CA 1
ATOM 731 C C . ASN A 1 92 ? 13.146 3.377 -13.012 1.00 84.38 92 ASN A C 1
ATOM 733 O O . ASN A 1 92 ? 14.200 3.696 -12.461 1.00 84.38 92 ASN A O 1
ATOM 737 N N . TYR A 1 93 ? 12.012 3.242 -12.326 1.00 88.50 93 TYR A N 1
ATOM 738 C CA . TYR A 1 93 ? 11.958 3.473 -10.882 1.00 88.50 93 TYR A CA 1
ATOM 739 C C . TYR A 1 93 ? 10.933 2.590 -10.188 1.00 88.50 93 TYR A C 1
ATOM 741 O O . TYR A 1 93 ? 9.984 2.087 -10.794 1.00 88.50 93 TYR A O 1
ATOM 749 N N . VAL A 1 94 ? 11.123 2.433 -8.879 1.00 93.25 94 VAL A N 1
ATOM 750 C CA . VAL A 1 94 ? 10.177 1.761 -7.993 1.00 93.25 94 VAL A CA 1
ATOM 751 C C . VAL A 1 94 ? 9.658 2.771 -6.983 1.00 93.25 94 VAL A C 1
ATOM 753 O O . VAL A 1 94 ? 10.433 3.431 -6.301 1.00 93.25 94 VAL A O 1
ATOM 756 N N . LEU A 1 95 ? 8.341 2.903 -6.879 1.00 95.00 95 LEU A N 1
ATOM 757 C CA . LEU A 1 95 ? 7.673 3.693 -5.853 1.00 95.00 95 LEU A CA 1
ATOM 758 C C . LEU A 1 95 ? 7.117 2.747 -4.798 1.00 95.00 95 LEU A C 1
ATOM 760 O O . LEU A 1 95 ? 6.292 1.891 -5.112 1.00 95.00 95 LEU A O 1
ATOM 764 N N . LYS A 1 96 ? 7.525 2.932 -3.549 1.00 95.69 96 LYS A N 1
ATOM 765 C CA . LYS A 1 96 ? 6.910 2.298 -2.386 1.00 95.69 96 LYS A CA 1
ATOM 766 C C . LYS A 1 96 ? 5.976 3.295 -1.726 1.00 95.69 96 LYS A C 1
ATOM 768 O O . LYS A 1 96 ? 6.397 4.399 -1.400 1.00 95.69 96 LYS A O 1
ATOM 773 N N . CYS A 1 97 ? 4.734 2.898 -1.494 1.00 96.12 97 CYS A N 1
ATOM 774 C CA . CYS A 1 97 ? 3.767 3.681 -0.742 1.00 96.12 97 CYS A CA 1
ATOM 775 C C . CYS A 1 97 ? 3.285 2.903 0.482 1.00 96.12 97 CYS A C 1
ATOM 777 O O . CYS A 1 97 ? 2.916 1.731 0.394 1.00 96.12 97 CYS A O 1
ATOM 779 N N . GLU A 1 98 ? 3.262 3.585 1.619 1.00 95.31 98 GLU A N 1
ATOM 780 C CA . GLU A 1 98 ? 2.692 3.111 2.874 1.00 95.31 98 GLU A CA 1
ATOM 781 C C . GLU A 1 98 ? 1.497 3.991 3.225 1.00 95.31 98 GLU A C 1
ATOM 783 O O . GLU A 1 98 ? 1.576 5.224 3.184 1.00 95.31 98 GLU A O 1
ATOM 788 N N . ARG A 1 99 ? 0.374 3.354 3.540 1.00 92.25 99 ARG A N 1
ATOM 789 C CA . ARG A 1 99 ? -0.882 4.019 3.862 1.00 92.25 99 ARG A CA 1
ATOM 790 C C . ARG A 1 99 ? -1.339 3.607 5.245 1.00 92.25 99 ARG A C 1
ATOM 792 O O . ARG A 1 99 ? -1.376 2.422 5.553 1.00 92.25 99 ARG A O 1
ATOM 799 N N 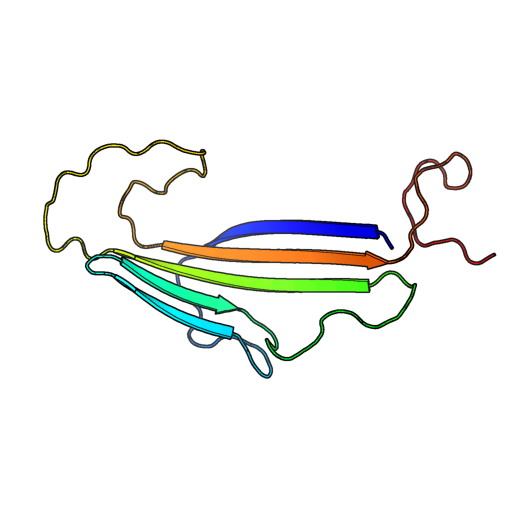. GLU A 1 100 ? -1.783 4.582 6.021 1.00 92.81 100 GLU A N 1
ATOM 800 C CA . GLU A 1 100 ? -2.500 4.360 7.271 1.00 92.81 100 GLU A CA 1
ATOM 801 C C . GLU A 1 100 ? -3.908 4.920 7.133 1.00 92.81 100 GLU A C 1
ATOM 803 O O . GLU A 1 100 ? -4.106 6.101 6.841 1.00 92.81 100 GLU A O 1
ATOM 808 N N . SER A 1 101 ? -4.892 4.051 7.324 1.00 89.88 101 SER A N 1
ATOM 809 C CA . SER A 1 101 ? -6.302 4.404 7.354 1.00 89.88 101 SER A CA 1
ATOM 810 C C . SER A 1 101 ? -6.854 4.206 8.749 1.00 89.88 101 SER A C 1
ATOM 812 O O . SER A 1 101 ? -6.609 3.195 9.402 1.00 89.88 101 SER A O 1
ATOM 814 N N . ARG A 1 102 ? -7.679 5.149 9.177 1.00 87.75 102 ARG A N 1
ATOM 815 C CA . ARG A 1 102 ? -8.400 5.116 10.438 1.00 87.75 102 ARG A CA 1
ATOM 816 C C . ARG A 1 102 ? -9.891 5.181 10.162 1.00 87.75 102 ARG A C 1
ATOM 818 O O . ARG A 1 1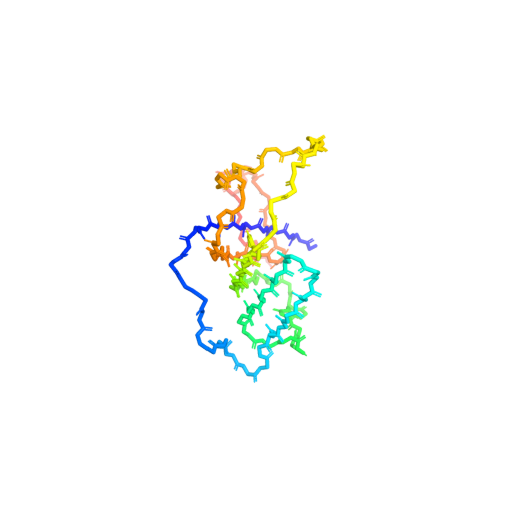02 ? -10.362 6.070 9.454 1.00 87.75 102 ARG A O 1
ATOM 825 N N . ARG A 1 103 ? -10.645 4.272 10.770 1.00 86.69 103 ARG A N 1
ATOM 826 C CA . ARG A 1 103 ? -12.108 4.203 10.696 1.00 86.69 103 ARG A CA 1
ATOM 827 C C . ARG A 1 103 ? -12.687 4.107 12.100 1.00 86.69 103 ARG A C 1
ATOM 829 O O . ARG A 1 103 ? -12.188 3.343 12.911 1.00 86.69 103 ARG A O 1
ATOM 836 N N . GLY A 1 104 ? -13.770 4.823 12.385 1.00 81.81 104 GLY A N 1
ATOM 837 C CA . GLY A 1 104 ? -14.504 4.630 13.641 1.00 81.81 104 GLY A CA 1
ATOM 838 C C . GLY A 1 104 ? -15.410 5.793 14.014 1.00 81.81 104 GLY A C 1
ATOM 839 O O . GLY A 1 104 ? -15.642 6.712 13.221 1.00 81.81 104 GLY A O 1
ATOM 840 N N . TRP A 1 105 ? -15.944 5.753 15.229 1.00 75.00 105 TRP A N 1
ATOM 841 C CA . TRP A 1 105 ? -16.535 6.916 15.884 1.00 75.00 105 TRP A CA 1
ATOM 842 C C . TRP A 1 105 ? -15.510 7.490 16.861 1.00 75.00 105 TRP A C 1
ATOM 844 O O . TRP A 1 105 ? -15.078 6.819 17.789 1.00 75.00 105 TRP A O 1
ATOM 854 N N . PHE A 1 106 ? -15.094 8.725 16.618 1.00 72.56 106 PHE A N 1
ATOM 855 C CA . PHE A 1 106 ? -14.154 9.457 17.464 1.00 72.56 106 PHE A CA 1
ATOM 856 C C . PHE A 1 106 ? -14.730 10.835 17.762 1.00 72.56 106 PHE A C 1
ATOM 858 O O . PHE A 1 106 ? -15.437 11.383 16.919 1.00 72.56 106 PHE A O 1
ATOM 865 N N . GLU A 1 107 ? -14.498 11.378 18.947 1.00 71.62 107 GLU A N 1
ATOM 866 C CA . GLU A 1 107 ? -14.991 12.689 19.353 1.00 71.62 107 GLU A CA 1
ATOM 867 C C . GLU A 1 107 ? -14.297 13.805 18.552 1.00 71.62 107 GLU A C 1
ATOM 869 O O . GLU A 1 107 ? -13.109 13.717 18.231 1.00 71.62 107 GLU A O 1
ATOM 874 N N . LEU A 1 108 ? -15.054 14.843 18.178 1.00 76.12 108 LEU A N 1
ATOM 875 C CA . LEU A 1 108 ? -14.466 16.041 17.575 1.00 76.12 108 LEU A CA 1
ATOM 876 C C . LEU A 1 108 ? -13.789 16.887 18.658 1.00 76.12 108 LEU A C 1
ATOM 878 O O . LEU A 1 108 ? -14.251 16.857 19.800 1.00 76.12 108 LEU A O 1
ATOM 882 N N . PRO A 1 109 ? -12.777 17.695 18.300 1.00 79.00 109 PRO A N 1
ATOM 883 C CA . PRO A 1 109 ? -12.271 18.747 19.172 1.00 79.00 109 PRO A CA 1
ATOM 884 C C . PRO A 1 109 ? -13.411 19.585 19.760 1.00 79.00 109 PRO A C 1
ATOM 886 O O . PRO A 1 109 ? -14.261 20.099 19.031 1.00 79.00 109 PRO A O 1
ATOM 889 N N . SER A 1 110 ? -13.438 19.714 21.079 1.00 81.81 110 SER A N 1
ATOM 890 C CA . SER A 1 110 ? -14.422 20.492 21.822 1.00 81.81 110 SER A CA 1
ATOM 891 C C . SER A 1 110 ? -13.828 20.999 23.136 1.00 81.81 110 SER A C 1
ATOM 893 O O . SER A 1 110 ? -12.782 20.533 23.588 1.00 81.81 110 SER A O 1
ATOM 895 N N . ASN A 1 111 ? -14.530 21.914 23.806 1.00 84.81 111 ASN A N 1
ATOM 896 C CA . ASN A 1 111 ? -14.145 22.356 25.151 1.00 84.81 111 ASN A CA 1
ATOM 897 C C . ASN A 1 111 ? -14.102 21.197 26.165 1.00 84.81 111 ASN A C 1
ATOM 899 O O . ASN A 1 111 ? -13.380 21.279 27.151 1.00 84.81 111 ASN A O 1
ATOM 903 N N . VAL A 1 112 ? -14.857 20.120 25.924 1.00 80.81 112 VAL A N 1
ATOM 904 C CA . VAL A 1 112 ? -14.963 18.967 26.832 1.00 80.81 112 VAL A CA 1
ATOM 905 C C . VAL A 1 112 ? -13.712 18.085 26.771 1.00 80.81 112 VAL A C 1
ATOM 907 O O . VAL A 1 112 ? -13.346 17.481 27.773 1.00 80.81 112 VAL A O 1
ATOM 910 N N . ASN A 1 113 ? -13.012 18.057 25.634 1.00 78.31 113 ASN A N 1
ATOM 911 C CA . ASN A 1 113 ? -11.800 17.254 25.429 1.00 78.31 113 ASN A CA 1
ATOM 912 C C . ASN A 1 113 ? -10.541 18.104 25.176 1.00 78.31 113 ASN A C 1
ATOM 914 O O . ASN A 1 113 ? -9.572 17.643 24.568 1.00 78.31 113 ASN A O 1
ATOM 918 N N . GLY A 1 114 ? -10.545 19.359 25.639 1.00 87.12 114 GLY A N 1
ATOM 919 C CA . GLY A 1 114 ? -9.391 20.255 25.529 1.00 87.12 114 GLY A CA 1
ATOM 920 C C . GLY A 1 114 ? -8.976 20.543 24.084 1.00 87.12 114 GLY A C 1
ATOM 921 O O . GLY A 1 114 ? -7.787 20.680 23.817 1.00 87.12 114 GLY A O 1
ATOM 922 N N . PHE A 1 115 ? -9.942 20.604 23.162 1.00 84.62 115 PHE A N 1
ATOM 923 C CA . PHE A 1 115 ? -9.735 20.789 21.721 1.00 84.62 115 PHE A CA 1
ATOM 924 C C . PHE A 1 115 ? -8.940 19.668 21.034 1.00 84.62 115 PHE A C 1
ATOM 926 O O . PHE A 1 115 ? -8.378 19.877 19.959 1.00 84.62 115 PHE A O 1
ATOM 933 N N . ASN A 1 116 ? -8.939 18.461 21.599 1.00 77.88 116 ASN A N 1
ATOM 934 C CA . ASN A 1 116 ? -8.270 17.309 21.002 1.00 77.88 116 ASN A CA 1
ATOM 935 C C . ASN A 1 116 ? -9.287 16.334 20.408 1.00 77.88 116 ASN A C 1
ATOM 937 O O . ASN A 1 116 ? -10.282 15.991 21.037 1.00 77.88 116 ASN A O 1
ATOM 941 N N . ALA A 1 117 ? -9.026 15.838 19.200 1.00 71.75 117 ALA A N 1
ATOM 942 C CA . ALA A 1 117 ? -9.774 14.700 18.677 1.00 71.75 117 ALA A CA 1
ATOM 943 C C . ALA A 1 117 ? -9.334 13.422 19.411 1.00 71.75 117 ALA A C 1
ATOM 945 O O . ALA A 1 117 ? -8.136 13.182 19.568 1.00 71.75 117 ALA A O 1
ATOM 946 N N . GLY A 1 118 ? -10.280 12.578 19.819 1.00 68.75 118 GLY A N 1
ATOM 947 C CA . GLY A 1 118 ? -9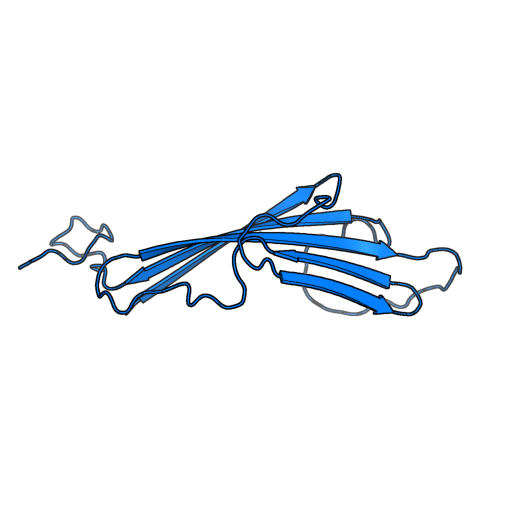.991 11.372 20.604 1.00 68.75 118 GLY A CA 1
ATOM 948 C C . GLY A 1 118 ? -11.036 10.276 20.411 1.00 68.75 118 GLY A C 1
ATOM 949 O O . GLY A 1 118 ? -12.007 10.488 19.687 1.00 68.75 118 GLY A O 1
ATOM 950 N N . PRO A 1 119 ? -10.861 9.083 21.002 1.00 68.94 119 PRO A N 1
ATOM 951 C CA . PRO A 1 119 ? -11.908 8.060 21.034 1.00 68.94 119 PRO A CA 1
ATOM 952 C C . PRO A 1 119 ? -13.239 8.654 21.513 1.00 68.94 119 PRO A C 1
ATOM 954 O O . PRO A 1 119 ? -13.241 9.610 22.286 1.00 68.94 119 PRO A O 1
ATOM 957 N N . LEU A 1 120 ? -14.370 8.123 21.037 1.00 69.19 120 LEU A N 1
ATOM 958 C CA . LEU A 1 120 ? -15.660 8.511 21.603 1.00 69.19 120 LEU A CA 1
ATOM 959 C C . LEU A 1 120 ? -15.617 8.174 23.099 1.00 69.19 120 LEU A C 1
ATOM 961 O O . LEU A 1 120 ? -15.411 7.014 23.436 1.00 69.19 120 LEU A O 1
ATOM 965 N N . LEU A 1 121 ? -15.742 9.178 23.970 1.00 64.12 121 LEU A N 1
ATOM 966 C CA . LEU A 1 121 ? -15.798 8.945 25.409 1.00 64.12 121 LEU A CA 1
ATOM 967 C C . LEU A 1 121 ? -16.985 8.015 25.690 1.00 64.12 121 LEU A C 1
ATOM 969 O O . LEU A 1 121 ? -18.116 8.340 25.311 1.00 64.12 121 LEU A O 1
ATOM 973 N N . ASP A 1 122 ? -16.722 6.864 26.313 1.00 56.69 122 ASP A N 1
ATOM 974 C CA . ASP A 1 122 ? -17.785 6.035 26.873 1.00 56.69 122 ASP A CA 1
ATOM 975 C C . ASP A 1 122 ? -18.537 6.897 27.893 1.00 56.69 122 ASP A C 1
ATOM 977 O O . ASP A 1 122 ? -17.936 7.473 28.804 1.00 56.69 122 ASP A O 1
ATOM 981 N N . LYS A 1 123 ? -19.842 7.052 27.681 1.00 52.06 123 LYS A N 1
ATOM 982 C CA . LYS A 1 123 ? -20.747 7.636 28.669 1.00 52.06 123 LYS A CA 1
ATOM 983 C C . LYS A 1 123 ? -21.419 6.527 29.450 1.00 52.06 123 LYS A C 1
ATOM 985 O O . LYS A 1 123 ? -21.884 5.572 28.788 1.00 52.06 123 LYS A O 1
#

Foldseek 3Di:
DDKDKDKDKDWDPDDDPAAAEDAWDWDWDDDPFKIKTKTKHYRPPDDQDDPDQWKDKDKIKMKIWIATDPVDDDDDDDDDDDDPPPPPPHDTIMMIMMMMMIDHDWDAQDPVVVGDIGIDDDD

Secondary structure (DSSP, 8-state):
-EEEEEEEEEEESS--SS--SSB-EEEEEEETTEEEEEEE-SBTTS-S--S-SS-EEEEEEEEEEEEE-TTS--PPPP--------SSTT--EEEEEEEEEEEE-EEPS-GGGTT--EEPPP-

Organism: Fusarium pseudograminearum (strain CS3096) (NCBI:txid1028729)

Radius of gyration: 20.28 Å; chains: 1; bounding box: 37×37×59 Å